Protein AF-A0A7X9G050-F1 (afdb_monomer)

Radius of gyration: 14.27 Å; Cα contacts (8 Å, |Δi|>4): 249; chains: 1; bounding box: 30×24×50 Å

Structure (mmCIF, N/CA/C/O backbone):
data_AF-A0A7X9G050-F1
#
_entry.id   AF-A0A7X9G050-F1
#
loop_
_atom_site.group_PDB
_atom_site.id
_atom_site.type_symbol
_atom_site.label_atom_id
_atom_site.label_alt_id
_atom_site.label_comp_id
_atom_site.label_asym_id
_atom_site.label_entity_id
_atom_site.label_seq_id
_atom_site.pdbx_PDB_ins_code
_atom_site.Cartn_x
_atom_site.Cartn_y
_atom_site.Cartn_z
_atom_site.occupancy
_atom_site.B_iso_or_equiv
_atom_site.auth_seq_id
_atom_site.auth_comp_id
_atom_site.auth_asym_id
_atom_site.auth_atom_id
_atom_site.pdbx_PDB_model_num
ATOM 1 N N . PRO A 1 1 ? -2.219 14.035 -34.082 1.00 45.50 1 PRO A N 1
ATOM 2 C CA . PRO A 1 1 ? -1.328 13.395 -33.084 1.00 45.50 1 PRO A CA 1
ATOM 3 C C . PRO A 1 1 ? -2.139 13.007 -31.846 1.00 45.50 1 PRO A C 1
ATOM 5 O O . PRO A 1 1 ? -2.663 13.886 -31.169 1.00 45.50 1 PRO A O 1
ATOM 8 N N . LYS A 1 2 ? -2.332 11.704 -31.609 1.00 46.47 2 LYS A N 1
ATOM 9 C CA . LYS A 1 2 ? -2.862 11.245 -30.320 1.00 46.47 2 LYS A CA 1
ATOM 10 C C . LYS A 1 2 ? -1.832 11.638 -29.260 1.00 46.47 2 LYS A C 1
ATOM 12 O O . LYS A 1 2 ? -0.640 11.467 -29.508 1.00 46.47 2 LYS A O 1
ATOM 17 N N . SER A 1 3 ? -2.280 12.239 -28.163 1.00 51.06 3 SER A N 1
ATOM 18 C CA . SER A 1 3 ? -1.432 12.459 -26.993 1.00 51.06 3 SER A CA 1
ATOM 19 C C . SER A 1 3 ? -0.763 11.127 -26.647 1.00 51.06 3 SER A C 1
ATOM 21 O O . SER A 1 3 ? -1.454 10.111 -26.557 1.00 51.06 3 SER A O 1
ATOM 23 N N . ASN A 1 4 ? 0.567 11.097 -26.546 1.00 57.53 4 ASN A N 1
ATOM 24 C CA . ASN A 1 4 ? 1.259 9.964 -25.940 1.00 57.53 4 ASN A CA 1
ATOM 25 C C . ASN A 1 4 ? 1.021 10.088 -24.437 1.00 57.53 4 ASN A C 1
ATOM 27 O O . ASN A 1 4 ? 1.863 10.624 -23.718 1.00 57.53 4 ASN A O 1
ATOM 31 N N . ASP A 1 5 ? -0.165 9.686 -23.987 1.00 72.62 5 ASP A N 1
ATOM 32 C CA . ASP A 1 5 ? -0.478 9.664 -22.569 1.00 72.62 5 ASP A CA 1
ATOM 33 C C . ASP A 1 5 ? 0.423 8.610 -21.931 1.00 72.62 5 ASP A C 1
ATOM 35 O O . ASP A 1 5 ? 0.263 7.406 -22.136 1.00 72.62 5 ASP A O 1
ATOM 39 N N . ILE A 1 6 ? 1.443 9.090 -21.224 1.00 79.94 6 ILE A N 1
ATOM 40 C CA . ILE A 1 6 ? 2.340 8.257 -20.436 1.00 79.94 6 ILE A CA 1
ATOM 41 C C . ILE A 1 6 ? 1.483 7.592 -19.359 1.00 79.94 6 ILE A C 1
ATOM 43 O O . ILE A 1 6 ? 0.986 8.269 -18.456 1.00 79.94 6 ILE A O 1
ATOM 47 N N . ILE A 1 7 ? 1.299 6.277 -19.474 1.00 85.44 7 ILE A N 1
ATOM 48 C CA . ILE A 1 7 ? 0.621 5.469 -18.461 1.00 85.44 7 ILE A CA 1
ATOM 49 C C . ILE A 1 7 ? 1.556 5.373 -17.257 1.00 85.44 7 ILE A C 1
ATOM 51 O O . ILE A 1 7 ? 2.731 5.042 -17.401 1.00 85.44 7 ILE A O 1
ATOM 55 N N . LYS A 1 8 ? 1.033 5.699 -16.077 1.00 92.44 8 LYS A N 1
ATOM 56 C CA . LYS A 1 8 ? 1.772 5.678 -14.815 1.00 92.44 8 LYS A CA 1
ATOM 57 C C . LYS A 1 8 ? 1.213 4.592 -13.894 1.00 92.44 8 LYS A C 1
ATOM 59 O O . LYS A 1 8 ? 0.040 4.235 -14.040 1.00 92.44 8 LYS A O 1
ATOM 64 N N . PRO A 1 9 ? 2.013 4.086 -12.941 1.00 95.06 9 PRO A N 1
ATOM 65 C CA . PRO A 1 9 ? 1.562 3.048 -12.025 1.00 95.06 9 PRO A CA 1
ATOM 66 C C . PRO A 1 9 ? 0.509 3.587 -11.056 1.00 95.06 9 PRO A C 1
ATOM 68 O O . PRO A 1 9 ? 0.727 4.563 -10.345 1.00 95.06 9 PRO A O 1
ATOM 71 N N . GLU A 1 10 ? -0.641 2.941 -10.994 1.00 95.06 10 GLU A N 1
ATOM 72 C CA . GLU A 1 10 ? -1.779 3.336 -10.169 1.00 95.06 10 GLU A CA 1
ATOM 73 C C . GLU A 1 10 ? -2.314 2.123 -9.420 1.00 95.06 10 GLU A C 1
ATOM 75 O O . GLU A 1 10 ? -2.370 1.025 -9.974 1.00 95.06 10 GLU A O 1
ATOM 80 N N . ILE A 1 11 ? -2.736 2.323 -8.169 1.00 97.19 11 ILE A N 1
ATOM 81 C CA . ILE A 1 11 ? -3.471 1.298 -7.426 1.00 97.19 11 ILE A CA 1
ATOM 82 C C . ILE A 1 11 ? -4.896 1.270 -7.976 1.00 97.19 11 ILE A C 1
ATOM 84 O O . ILE A 1 11 ? -5.643 2.232 -7.807 1.00 97.19 11 ILE A O 1
ATOM 88 N N . ILE A 1 12 ? -5.273 0.163 -8.609 1.00 97.00 12 ILE A N 1
ATOM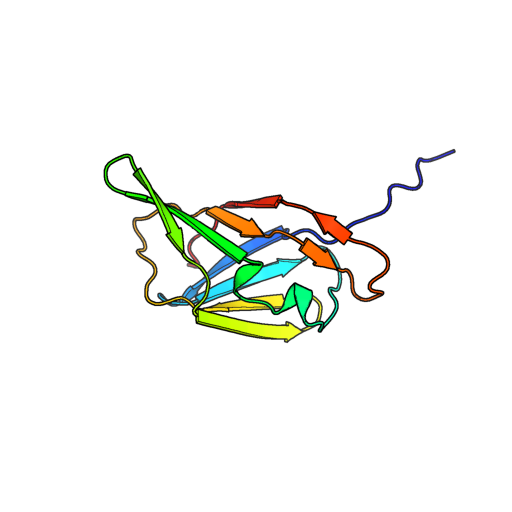 89 C CA . ILE A 1 12 ? -6.623 -0.046 -9.150 1.00 97.00 12 ILE A CA 1
ATOM 90 C C . ILE A 1 12 ? -7.534 -0.799 -8.185 1.00 97.00 12 ILE A C 1
ATOM 92 O O . ILE A 1 12 ? -8.753 -0.749 -8.328 1.00 97.00 12 ILE A O 1
ATOM 96 N N . ASP A 1 13 ? -6.958 -1.489 -7.200 1.00 97.94 13 ASP A N 1
ATOM 97 C CA . ASP A 1 13 ? -7.712 -2.134 -6.132 1.00 97.94 13 ASP A CA 1
ATOM 98 C C . ASP A 1 13 ? -6.894 -2.175 -4.839 1.00 97.94 13 ASP A C 1
ATOM 100 O O . ASP A 1 13 ? -5.700 -2.480 -4.849 1.00 97.94 13 ASP A O 1
ATOM 104 N N . ALA A 1 14 ? -7.555 -1.890 -3.722 1.00 98.44 14 ALA A N 1
ATOM 105 C CA . ALA A 1 14 ? -7.011 -2.035 -2.380 1.00 98.44 14 ALA A CA 1
ATOM 106 C C . ALA A 1 14 ? -8.051 -2.761 -1.527 1.00 98.44 14 ALA A C 1
ATOM 108 O O . ALA A 1 14 ? -9.122 -2.223 -1.240 1.00 98.44 14 ALA A O 1
ATOM 109 N N . VAL A 1 15 ? -7.751 -4.000 -1.144 1.00 98.44 15 VAL A N 1
ATOM 110 C CA . VAL A 1 15 ? -8.717 -4.898 -0.504 1.00 98.44 15 VAL A CA 1
ATOM 111 C C . VAL A 1 15 ? -8.123 -5.582 0.716 1.00 98.44 15 VAL A C 1
ATOM 113 O O . VAL A 1 15 ? -7.010 -6.103 0.656 1.00 98.44 15 VAL A O 1
ATOM 116 N N . THR A 1 16 ? -8.865 -5.626 1.821 1.00 98.31 16 THR A N 1
ATOM 117 C CA . THR A 1 16 ? -8.458 -6.431 2.979 1.00 98.31 16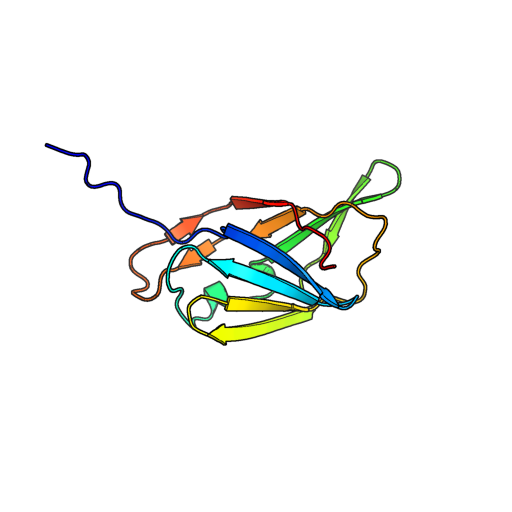 THR A CA 1
ATOM 118 C C . THR A 1 16 ? -8.510 -7.923 2.634 1.00 98.31 16 THR A C 1
ATOM 120 O O . THR A 1 16 ? -9.464 -8.405 2.026 1.00 98.31 16 THR A O 1
ATOM 123 N N . ILE A 1 17 ? -7.467 -8.668 2.997 1.00 97.25 17 ILE A N 1
ATOM 124 C CA . ILE A 1 17 ? -7.398 -10.133 2.807 1.00 97.25 17 ILE A CA 1
ATOM 125 C C . ILE A 1 17 ? -7.397 -10.893 4.140 1.00 97.25 17 ILE A C 1
ATOM 127 O O . ILE A 1 17 ? -7.562 -12.109 4.171 1.00 97.25 17 ILE A O 1
ATOM 131 N N . SER A 1 18 ? -7.226 -10.163 5.238 1.00 96.12 18 SER A N 1
ATOM 132 C CA . SER A 1 18 ? -7.302 -10.608 6.629 1.00 96.12 18 SER A CA 1
ATOM 133 C C . SER A 1 18 ? -7.537 -9.377 7.516 1.00 96.12 18 SER A C 1
ATOM 135 O O . SER A 1 18 ? -7.616 -8.250 7.023 1.00 96.12 18 SER A O 1
ATOM 137 N N . ARG A 1 19 ? -7.623 -9.569 8.838 1.00 96.31 19 ARG A N 1
ATOM 138 C CA . ARG A 1 19 ? -7.764 -8.471 9.815 1.00 96.31 19 ARG A CA 1
ATOM 139 C C . ARG A 1 19 ? -6.494 -7.647 10.032 1.00 96.31 19 ARG A C 1
ATOM 141 O O . ARG A 1 19 ? -6.500 -6.738 10.843 1.00 96.31 19 ARG A O 1
ATOM 148 N N . ASP A 1 20 ? -5.415 -7.962 9.336 1.00 97.69 20 ASP A N 1
ATOM 149 C CA . ASP A 1 20 ? -4.122 -7.300 9.493 1.00 97.69 20 ASP A CA 1
ATOM 150 C C . ASP A 1 20 ? -3.456 -6.998 8.146 1.00 97.69 20 ASP A C 1
ATOM 152 O O . ASP A 1 20 ? -2.341 -6.487 8.122 1.00 97.69 20 ASP A O 1
ATOM 156 N N . SER A 1 21 ? -4.092 -7.322 7.015 1.00 98.31 21 SER A N 1
ATOM 157 C CA . SER A 1 21 ? -3.434 -7.248 5.711 1.00 98.31 21 SER A CA 1
ATOM 158 C C . SER A 1 21 ? -4.337 -6.681 4.623 1.00 98.31 21 SER A C 1
ATOM 160 O O . SER A 1 21 ? -5.497 -7.073 4.473 1.00 98.31 21 SER A O 1
ATOM 162 N N . ILE A 1 22 ? -3.757 -5.799 3.810 1.00 98.75 22 ILE A N 1
ATOM 163 C CA . ILE A 1 22 ? -4.376 -5.195 2.630 1.00 98.75 22 ILE A CA 1
ATOM 164 C C . ILE A 1 22 ? -3.569 -5.612 1.405 1.00 98.75 22 ILE A C 1
ATOM 166 O O . ILE A 1 22 ? -2.362 -5.382 1.342 1.00 98.75 22 ILE A O 1
ATOM 170 N N . LYS A 1 23 ? -4.238 -6.203 0.419 1.00 98.75 23 LYS A N 1
ATOM 171 C CA . LYS A 1 23 ? -3.676 -6.479 -0.901 1.00 98.75 23 LYS A CA 1
ATOM 172 C C . LYS A 1 23 ? -3.912 -5.287 -1.819 1.00 98.75 23 LYS A C 1
ATOM 174 O O . LYS A 1 23 ? -5.043 -4.815 -1.933 1.00 98.75 23 LYS A O 1
ATOM 179 N N . LEU A 1 24 ? -2.856 -4.855 -2.494 1.00 98.69 24 LEU A N 1
ATOM 180 C CA . LEU A 1 24 ? -2.887 -3.838 -3.538 1.00 98.69 24 LEU A CA 1
ATO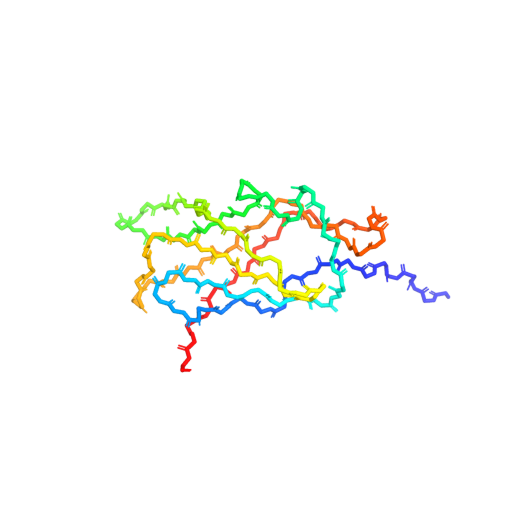M 181 C C . LEU A 1 24 ? -2.720 -4.502 -4.896 1.00 98.69 24 LEU A C 1
ATOM 183 O O . LEU A 1 24 ? -1.863 -5.372 -5.042 1.00 98.69 24 LEU A O 1
ATOM 187 N N . LEU A 1 25 ? -3.509 -4.057 -5.868 1.00 98.50 25 LEU A N 1
ATOM 188 C CA . LEU A 1 25 ? -3.357 -4.400 -7.276 1.00 98.50 25 LEU A CA 1
ATOM 189 C C . LEU A 1 25 ? -3.046 -3.132 -8.068 1.00 98.50 25 LEU A C 1
ATOM 191 O O . LEU A 1 25 ? -3.746 -2.127 -7.916 1.00 98.50 25 LEU A O 1
ATOM 195 N N . PHE A 1 26 ? -2.033 -3.196 -8.926 1.00 97.94 26 PHE A N 1
ATOM 196 C CA . PHE A 1 26 ? -1.627 -2.087 -9.786 1.00 97.94 26 PHE A CA 1
ATOM 197 C C . PHE A 1 26 ? -2.126 -2.263 -11.230 1.00 97.94 26 PHE A C 1
ATOM 199 O O . PHE A 1 26 ? -2.329 -3.383 -11.697 1.00 97.94 26 PHE A O 1
ATOM 206 N N . ASN A 1 27 ? -2.338 -1.155 -11.947 1.00 96.94 27 ASN A N 1
ATOM 207 C CA . ASN A 1 27 ? -2.703 -1.157 -13.377 1.00 96.94 27 ASN A CA 1
ATOM 208 C C . ASN A 1 27 ? -1.571 -1.638 -14.302 1.00 96.94 27 ASN A C 1
ATOM 210 O O . ASN A 1 27 ? -1.827 -1.975 -15.458 1.00 96.94 27 ASN A O 1
ATOM 214 N N . MET A 1 28 ? -0.333 -1.619 -13.817 1.00 96.88 28 MET A N 1
ATOM 215 C CA . MET A 1 28 ? 0.865 -2.010 -14.543 1.00 96.88 28 MET A CA 1
ATOM 216 C C . MET A 1 28 ? 1.925 -2.522 -13.575 1.00 96.88 28 MET A C 1
ATOM 218 O O . MET A 1 28 ? 1.815 -2.341 -12.361 1.00 96.88 28 MET A O 1
ATOM 222 N N . GLU A 1 29 ? 2.951 -3.155 -14.131 1.00 97.94 29 GLU A N 1
ATOM 223 C CA . GLU A 1 29 ? 4.044 -3.720 -13.352 1.00 97.94 29 GLU A CA 1
ATOM 224 C C . GLU A 1 29 ? 4.836 -2.623 -12.627 1.00 97.94 29 GLU A C 1
ATOM 226 O O . GLU A 1 29 ? 5.182 -1.596 -13.216 1.00 97.94 29 GLU A O 1
ATOM 231 N N . ILE A 1 30 ? 5.136 -2.854 -11.352 1.00 98.06 30 ILE A N 1
ATOM 232 C CA . ILE A 1 30 ? 5.938 -1.982 -10.493 1.00 98.06 30 ILE A CA 1
ATOM 233 C C . ILE A 1 30 ? 7.295 -2.623 -10.200 1.00 98.06 30 ILE A C 1
ATOM 235 O O . ILE A 1 30 ? 7.420 -3.844 -10.142 1.00 98.06 30 ILE A O 1
ATOM 239 N N . ALA A 1 31 ? 8.329 -1.812 -9.988 1.00 97.81 31 ALA A N 1
ATOM 240 C CA . ALA A 1 31 ? 9.657 -2.328 -9.663 1.00 97.81 31 ALA A CA 1
ATOM 241 C C . ALA A 1 31 ? 9.737 -2.893 -8.233 1.00 97.81 31 ALA A C 1
ATOM 243 O O . ALA A 1 31 ? 9.169 -2.331 -7.288 1.00 97.81 31 ALA A O 1
ATOM 244 N N . PHE A 1 32 ? 10.537 -3.948 -8.047 1.00 97.75 32 PHE A N 1
ATOM 245 C CA . PHE A 1 32 ? 11.004 -4.380 -6.727 1.00 97.75 32 PHE A CA 1
ATOM 246 C C . PHE A 1 32 ? 12.192 -3.512 -6.289 1.00 97.75 32 PHE A C 1
ATOM 248 O O . PHE A 1 32 ? 13.350 -3.922 -6.362 1.00 97.75 32 PHE A O 1
ATOM 255 N N . ASN A 1 33 ? 11.905 -2.285 -5.855 1.00 97.62 33 ASN A N 1
ATOM 256 C CA . ASN A 1 33 ? 12.921 -1.343 -5.395 1.00 97.62 33 ASN A CA 1
ATOM 257 C C . ASN A 1 33 ? 12.610 -0.795 -3.999 1.00 97.62 33 ASN A C 1
ATOM 259 O O . ASN A 1 33 ? 11.493 -0.905 -3.488 1.00 97.62 33 ASN A O 1
ATOM 263 N N . GLN A 1 34 ? 13.614 -0.158 -3.390 1.00 96.88 34 GLN A N 1
ATOM 264 C CA . GLN A 1 34 ? 13.521 0.365 -2.028 1.00 96.88 34 GLN A CA 1
ATOM 265 C C . GLN A 1 34 ? 12.377 1.368 -1.845 1.00 96.88 34 GLN A C 1
ATOM 267 O O . GLN A 1 34 ? 11.846 1.451 -0.744 1.00 96.88 34 GLN A O 1
ATOM 272 N N . THR A 1 35 ? 11.990 2.122 -2.877 1.00 97.12 35 THR A N 1
ATOM 273 C CA . THR A 1 35 ? 10.887 3.088 -2.769 1.00 97.12 35 THR A CA 1
ATOM 274 C C . THR A 1 35 ? 9.544 2.369 -2.688 1.00 97.12 35 THR A C 1
ATOM 276 O O . THR A 1 35 ? 8.778 2.606 -1.754 1.00 97.12 35 THR A O 1
ATOM 279 N N . ASN A 1 36 ? 9.288 1.452 -3.622 1.00 97.88 36 ASN A N 1
ATOM 280 C CA . ASN A 1 36 ? 8.015 0.748 -3.748 1.00 97.88 36 ASN A CA 1
ATOM 281 C C . ASN A 1 36 ? 7.731 -0.186 -2.564 1.00 97.88 36 ASN A C 1
ATOM 283 O O . ASN A 1 36 ? 6.564 -0.403 -2.245 1.00 97.88 36 ASN A O 1
ATOM 287 N N . ILE A 1 37 ? 8.767 -0.702 -1.890 1.00 98.06 37 ILE A N 1
ATOM 288 C CA . ILE A 1 37 ? 8.628 -1.588 -0.717 1.00 98.06 37 ILE A CA 1
ATOM 289 C C . ILE A 1 37 ? 8.884 -0.890 0.629 1.00 98.06 37 ILE A C 1
ATOM 291 O O . ILE A 1 37 ? 8.929 -1.550 1.667 1.00 98.06 37 ILE A O 1
ATOM 295 N N . ASN A 1 38 ? 9.060 0.436 0.654 1.00 98.31 38 ASN A N 1
ATOM 296 C CA . ASN A 1 38 ? 9.238 1.169 1.907 1.00 98.31 38 ASN A CA 1
ATOM 297 C C . ASN A 1 38 ? 7.900 1.330 2.638 1.00 98.31 38 ASN A C 1
ATOM 299 O O . ASN A 1 38 ? 6.979 1.948 2.115 1.00 98.31 38 ASN A O 1
ATOM 303 N N . VAL A 1 39 ? 7.810 0.865 3.883 1.00 98.00 39 VAL A N 1
ATOM 304 C CA . VAL A 1 39 ? 6.623 1.052 4.734 1.00 98.00 39 VAL A CA 1
ATOM 305 C C . VAL A 1 39 ? 6.225 2.522 4.890 1.00 98.00 39 VAL A C 1
ATOM 307 O O . VAL A 1 39 ? 5.049 2.847 4.800 1.00 98.00 39 VAL A O 1
ATOM 310 N N . ALA A 1 40 ? 7.187 3.439 5.015 1.00 97.62 40 ALA A N 1
ATOM 311 C CA . ALA A 1 40 ? 6.917 4.871 5.156 1.00 97.62 40 ALA A CA 1
ATOM 312 C C . ALA A 1 40 ? 6.394 5.524 3.862 1.0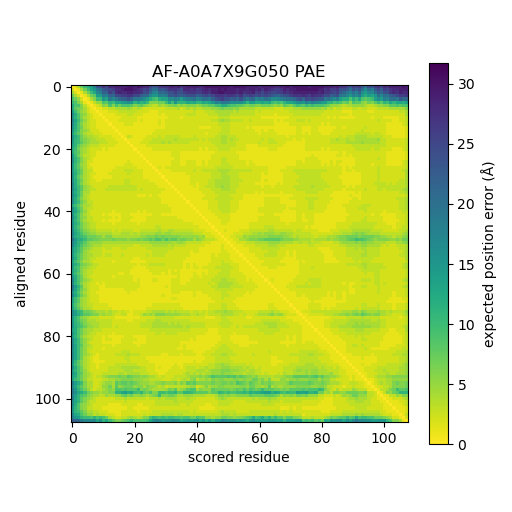0 97.62 40 ALA A C 1
ATOM 314 O O . ALA A 1 40 ? 6.000 6.690 3.866 1.00 97.62 40 ALA A O 1
ATOM 315 N N . ASN A 1 41 ? 6.407 4.793 2.743 1.00 98.00 41 ASN A N 1
ATOM 316 C CA . ASN A 1 41 ? 5.816 5.242 1.491 1.00 98.00 41 ASN A CA 1
ATOM 317 C C . ASN A 1 41 ? 4.290 5.109 1.484 1.00 98.00 41 ASN A C 1
ATOM 319 O O . ASN A 1 41 ? 3.665 5.754 0.651 1.00 98.00 41 ASN A O 1
ATOM 323 N N . TYR A 1 42 ? 3.706 4.315 2.389 1.00 98.44 42 TYR A N 1
ATOM 324 C CA . TYR A 1 42 ? 2.273 4.033 2.437 1.00 98.44 42 TYR A CA 1
ATOM 325 C C . TYR A 1 42 ? 1.676 4.459 3.774 1.00 98.44 42 TYR A C 1
ATOM 327 O O . TYR A 1 42 ? 2.267 4.244 4.832 1.00 98.44 42 TYR A O 1
ATOM 335 N N . ILE A 1 43 ? 0.489 5.057 3.728 1.00 98.38 43 ILE A N 1
ATOM 336 C CA . ILE A 1 43 ? -0.215 5.555 4.909 1.00 98.38 43 ILE A CA 1
ATOM 337 C C . ILE A 1 43 ? -1.670 5.117 4.824 1.00 98.38 43 ILE A C 1
ATOM 339 O O . ILE A 1 43 ? -2.356 5.411 3.850 1.00 98.38 43 ILE A O 1
ATOM 343 N N . LEU A 1 44 ? -2.138 4.430 5.857 1.00 98.38 44 LEU A N 1
ATOM 344 C CA . LEU A 1 44 ? -3.543 4.137 6.072 1.00 98.38 44 LEU A CA 1
ATOM 345 C C . LEU A 1 44 ? -4.155 5.255 6.919 1.00 98.38 44 LEU A C 1
ATOM 347 O O . LEU A 1 44 ? -3.676 5.544 8.016 1.00 98.38 44 LEU A O 1
ATOM 351 N N . GLU A 1 45 ? -5.200 5.885 6.404 1.00 98.12 45 GLU A N 1
ATOM 352 C CA . GLU A 1 45 ? -5.962 6.944 7.054 1.00 98.12 45 GLU A CA 1
ATOM 353 C C . GLU A 1 45 ? -7.371 6.471 7.385 1.00 98.12 45 GLU A C 1
ATOM 355 O O . GLU A 1 45 ? -8.016 5.802 6.577 1.00 98.12 45 GLU A O 1
ATOM 360 N N . TYR A 1 46 ? -7.864 6.860 8.555 1.00 97.44 46 TYR A N 1
ATOM 361 C CA . TYR A 1 46 ? -9.258 6.685 8.951 1.00 97.44 46 TYR A CA 1
ATOM 362 C C . TYR A 1 46 ? -9.672 7.769 9.944 1.00 97.44 46 TYR A C 1
ATOM 364 O O . TYR A 1 46 ? -8.828 8.460 10.518 1.00 97.44 46 TYR A O 1
ATOM 372 N N . ALA A 1 47 ? -10.980 7.942 10.117 1.00 96.81 47 ALA A N 1
ATOM 373 C CA . ALA A 1 47 ? -11.529 8.859 11.103 1.00 96.81 47 ALA A CA 1
ATOM 374 C C . ALA A 1 47 ? -11.879 8.105 12.388 1.00 96.81 47 ALA A C 1
ATOM 376 O O . ALA A 1 47 ? -12.579 7.097 12.343 1.00 96.81 47 ALA A O 1
ATOM 377 N N . GLU A 1 48 ? -11.446 8.627 13.528 1.00 94.88 48 GLU A N 1
ATOM 378 C CA . GLU A 1 48 ? -11.790 8.106 14.848 1.00 94.88 48 GLU A CA 1
ATOM 379 C C . GLU A 1 48 ? -12.131 9.285 15.759 1.00 94.88 48 GLU A C 1
ATOM 381 O O . GLU A 1 48 ? -11.351 10.222 15.894 1.00 94.88 48 GLU A O 1
ATOM 386 N N . ASN A 1 49 ? -13.336 9.285 16.337 1.00 93.94 49 ASN A N 1
ATOM 387 C CA . ASN A 1 49 ? -13.822 10.361 17.216 1.00 93.94 49 ASN A CA 1
ATOM 388 C C . ASN A 1 49 ? -13.713 11.784 16.621 1.00 93.94 49 ASN A C 1
ATOM 390 O O . ASN A 1 49 ? -13.552 12.761 17.347 1.00 93.94 49 ASN A O 1
ATOM 394 N N . GLY A 1 50 ? -13.828 11.909 15.293 1.00 92.25 50 GLY A N 1
ATOM 395 C CA . GLY A 1 50 ? -13.720 13.187 14.579 1.00 92.25 50 GLY A CA 1
ATOM 396 C C . GLY A 1 50 ? -12.287 13.622 14.251 1.00 92.25 50 GLY A C 1
ATOM 397 O O . GLY A 1 50 ? -12.110 14.645 13.593 1.00 92.25 50 GLY A O 1
ATOM 398 N N . GLU A 1 51 ? -11.277 12.845 14.640 1.00 96.31 51 GLU A N 1
ATOM 399 C CA . GLU A 1 51 ? -9.873 13.077 14.302 1.00 96.31 51 GLU A CA 1
ATOM 400 C C . GLU A 1 51 ? -9.416 12.147 13.172 1.00 96.31 51 GLU A C 1
ATOM 402 O O . GLU A 1 51 ? -9.915 11.034 13.016 1.00 96.31 51 GLU A O 1
ATOM 407 N N . THR A 1 52 ? -8.465 12.607 12.353 1.00 97.00 52 THR A N 1
ATOM 408 C CA . THR A 1 52 ? -7.832 11.758 11.333 1.00 97.00 52 THR A CA 1
ATOM 409 C C . THR A 1 52 ? -6.654 11.020 11.949 1.00 97.00 52 THR A C 1
ATOM 411 O O . THR A 1 52 ? -5.657 11.639 12.324 1.00 97.00 52 THR A O 1
ATOM 414 N N . VAL A 1 53 ? -6.748 9.697 11.993 1.00 97.62 53 VAL A N 1
ATOM 415 C CA . VAL A 1 53 ? -5.673 8.815 12.440 1.00 97.62 53 VAL A CA 1
ATOM 416 C C . VAL A 1 53 ? -4.885 8.323 11.232 1.00 97.62 53 VAL A C 1
ATOM 418 O O . VAL A 1 53 ? -5.453 8.007 10.186 1.00 97.62 53 VAL A O 1
ATOM 421 N N . ARG A 1 54 ? -3.555 8.268 11.375 1.00 97.50 54 ARG A N 1
ATOM 422 C CA . ARG A 1 54 ? -2.612 7.819 10.342 1.00 97.50 54 ARG A CA 1
ATOM 423 C C . ARG A 1 54 ? -1.793 6.643 10.852 1.00 97.50 54 ARG A C 1
ATOM 425 O O . ARG A 1 54 ? -1.157 6.755 11.898 1.00 97.50 54 ARG A O 1
ATOM 432 N N . LYS A 1 55 ? -1.745 5.553 10.088 1.00 97.31 55 LYS A N 1
ATOM 433 C CA . LYS A 1 55 ? -0.913 4.375 10.367 1.00 97.31 55 LYS A CA 1
ATOM 434 C C . LYS A 1 55 ? 0.004 4.067 9.188 1.00 97.31 55 LYS A C 1
ATOM 436 O O . LYS A 1 55 ? -0.431 4.084 8.041 1.00 97.31 55 LYS A O 1
ATOM 441 N N . VAL A 1 56 ? 1.260 3.736 9.471 1.00 98.12 56 VAL A N 1
ATOM 442 C CA . VAL A 1 56 ? 2.157 3.116 8.483 1.00 98.12 56 VAL A CA 1
ATOM 443 C C . VAL A 1 56 ? 2.065 1.591 8.600 1.00 98.12 56 VAL A C 1
ATOM 445 O O . VAL A 1 56 ? 1.838 1.092 9.706 1.00 98.12 56 VAL A O 1
ATOM 448 N N . PRO A 1 57 ? 2.238 0.831 7.506 1.00 98.44 57 PRO A N 1
ATOM 449 C CA . PRO A 1 57 ? 2.354 -0.619 7.584 1.00 98.44 57 PRO A CA 1
ATOM 450 C C . PRO A 1 57 ? 3.527 -1.040 8.477 1.00 98.44 57 PRO A C 1
ATOM 452 O O . PRO A 1 57 ? 4.584 -0.410 8.477 1.00 98.44 57 PRO A O 1
ATOM 455 N N . ILE A 1 58 ? 3.382 -2.161 9.177 1.00 98.19 58 ILE A N 1
ATOM 456 C CA . ILE A 1 58 ? 4.492 -2.818 9.883 1.00 98.19 58 ILE A CA 1
ATOM 457 C C . ILE A 1 58 ? 5.388 -3.616 8.927 1.00 98.19 58 ILE A C 1
ATOM 459 O O . ILE A 1 58 ? 6.524 -3.939 9.261 1.00 98.19 58 ILE A O 1
ATOM 463 N N . GLY A 1 59 ? 4.892 -3.935 7.729 1.00 98.31 59 GLY A N 1
ATOM 464 C CA . GLY A 1 59 ? 5.658 -4.638 6.708 1.00 98.31 59 GLY A CA 1
ATOM 465 C C . GLY A 1 59 ? 4.984 -4.621 5.343 1.00 98.31 59 GLY A C 1
ATOM 466 O O . GLY A 1 59 ? 3.777 -4.403 5.231 1.00 98.31 59 GLY A O 1
ATOM 467 N N . ILE A 1 60 ? 5.785 -4.874 4.310 1.00 98.62 60 ILE A N 1
ATOM 468 C CA . ILE A 1 60 ? 5.335 -5.013 2.923 1.00 98.62 60 ILE A CA 1
ATOM 469 C C . ILE A 1 60 ? 5.872 -6.327 2.372 1.00 98.62 60 ILE A C 1
ATOM 471 O O . ILE A 1 60 ? 7.040 -6.659 2.558 1.00 98.62 60 ILE A O 1
ATOM 475 N N . SER A 1 61 ? 5.016 -7.082 1.692 1.00 98.50 61 SER A N 1
ATOM 476 C CA . SER A 1 61 ? 5.410 -8.233 0.882 1.00 98.50 61 SER A CA 1
ATOM 477 C C . SER A 1 61 ? 5.158 -7.915 -0.584 1.00 98.50 61 SER A C 1
ATOM 479 O O . SER A 1 61 ? 4.026 -7.635 -0.974 1.00 98.50 61 SER A O 1
ATOM 481 N N . TYR A 1 62 ? 6.216 -7.957 -1.386 1.00 98.25 62 TYR A N 1
ATOM 482 C CA . TYR A 1 62 ? 6.111 -7.924 -2.838 1.00 98.25 62 TYR A CA 1
ATOM 483 C C . TYR A 1 62 ? 5.824 -9.340 -3.325 1.00 98.25 62 TYR A C 1
ATOM 485 O O . TYR A 1 62 ? 6.662 -10.226 -3.156 1.00 98.25 62 TYR A O 1
ATOM 493 N N . ILE A 1 63 ? 4.622 -9.567 -3.849 1.00 98.44 63 ILE A N 1
ATOM 494 C CA . ILE A 1 63 ? 4.169 -10.907 -4.244 1.00 98.44 63 ILE A CA 1
ATOM 495 C C . ILE A 1 63 ? 4.555 -11.182 -5.693 1.00 98.44 63 ILE A C 1
ATOM 497 O O . ILE A 1 63 ? 5.137 -12.219 -6.000 1.00 98.44 63 ILE A O 1
ATOM 501 N N . ASP A 1 64 ? 4.266 -10.217 -6.557 1.00 98.44 64 ASP A N 1
ATOM 502 C CA . ASP A 1 64 ? 4.582 -10.207 -7.977 1.00 98.44 64 ASP A CA 1
ATOM 503 C C . ASP A 1 64 ? 4.584 -8.745 -8.473 1.00 98.44 64 ASP A C 1
ATOM 505 O O . ASP A 1 64 ? 4.222 -7.845 -7.707 1.00 98.44 64 ASP A O 1
ATOM 509 N N . PRO A 1 65 ? 4.984 -8.472 -9.728 1.00 98.19 65 PRO A N 1
ATOM 510 C CA . PRO A 1 65 ? 5.045 -7.107 -10.244 1.00 98.19 65 PRO A CA 1
ATOM 511 C C . PRO A 1 65 ? 3.729 -6.331 -10.262 1.00 98.19 65 PRO A C 1
ATOM 513 O O . PRO A 1 65 ? 3.771 -5.119 -10.416 1.00 98.19 65 PRO A O 1
ATOM 516 N N . LEU A 1 66 ? 2.572 -6.968 -10.083 1.00 98.44 66 LEU A N 1
ATOM 517 C CA . LEU A 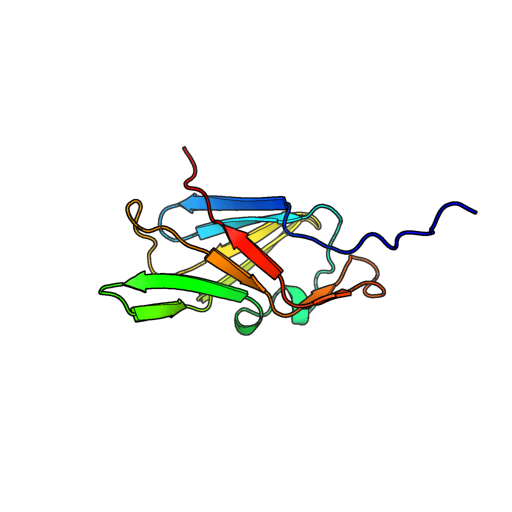1 66 ? 1.277 -6.287 -10.024 1.00 98.44 66 LEU A CA 1
ATOM 518 C C . LEU A 1 66 ? 0.716 -6.202 -8.602 1.00 98.44 66 LEU A C 1
ATOM 520 O O . LEU A 1 66 ? -0.304 -5.539 -8.400 1.00 98.44 66 LEU A O 1
ATOM 524 N N . THR A 1 67 ? 1.349 -6.858 -7.624 1.00 98.56 67 THR A N 1
ATOM 525 C CA . THR A 1 67 ? 0.725 -7.136 -6.330 1.00 98.56 67 THR A CA 1
ATOM 526 C C . THR A 1 67 ? 1.654 -6.873 -5.149 1.00 98.56 67 THR A C 1
ATOM 528 O O . THR A 1 67 ? 2.692 -7.519 -4.974 1.00 98.56 67 THR A O 1
ATOM 531 N N . LEU A 1 68 ? 1.197 -6.002 -4.244 1.00 98.62 68 LEU A N 1
ATOM 532 C CA . LEU A 1 68 ? 1.774 -5.836 -2.908 1.00 98.62 68 LEU A CA 1
ATOM 533 C C . LEU A 1 68 ? 0.791 -6.290 -1.833 1.00 98.62 68 LEU A C 1
ATOM 535 O O . LEU A 1 68 ? -0.422 -6.150 -1.978 1.00 98.62 68 LEU A O 1
ATOM 539 N N . ILE A 1 69 ? 1.322 -6.762 -0.710 1.00 98.75 69 ILE A N 1
ATOM 540 C CA . ILE A 1 69 ? 0.567 -6.925 0.532 1.00 98.75 69 ILE A CA 1
ATOM 541 C C . ILE A 1 69 ? 1.176 -6.005 1.582 1.00 98.75 69 ILE A C 1
ATOM 543 O O . ILE A 1 69 ? 2.355 -6.126 1.909 1.00 98.75 69 ILE A O 1
ATOM 547 N N . LEU A 1 70 ? 0.360 -5.105 2.122 1.00 98.81 70 LEU A N 1
ATOM 548 C CA . LEU A 1 70 ? 0.692 -4.277 3.275 1.00 98.81 70 LEU A CA 1
ATOM 549 C C . LEU A 1 70 ? 0.164 -4.955 4.537 1.00 98.81 70 LEU A C 1
ATOM 551 O O . LEU A 1 70 ? -1.007 -5.334 4.575 1.00 98.81 70 LEU A O 1
ATOM 555 N N . ARG A 1 71 ? 1.003 -5.079 5.567 1.00 98.62 71 ARG A N 1
ATOM 556 C CA . ARG A 1 71 ? 0.614 -5.613 6.878 1.00 98.62 71 ARG A CA 1
ATOM 557 C C . ARG A 1 71 ? 0.519 -4.494 7.910 1.00 98.62 71 ARG A C 1
ATOM 559 O O . ARG A 1 71 ? 1.390 -3.629 7.947 1.00 98.62 71 ARG A O 1
ATOM 566 N N . PHE A 1 72 ? -0.487 -4.557 8.770 1.00 98.25 72 PHE A N 1
ATOM 567 C CA . PHE A 1 72 ? -0.767 -3.652 9.883 1.00 98.25 72 PHE A CA 1
ATOM 568 C C . PHE A 1 72 ? -0.898 -4.446 11.194 1.00 98.25 72 PHE A C 1
ATOM 570 O O . PHE A 1 72 ? -0.725 -5.661 11.208 1.00 98.25 72 PHE A O 1
ATOM 577 N N . ASP A 1 73 ? -1.147 -3.749 12.297 1.00 95.38 73 ASP A N 1
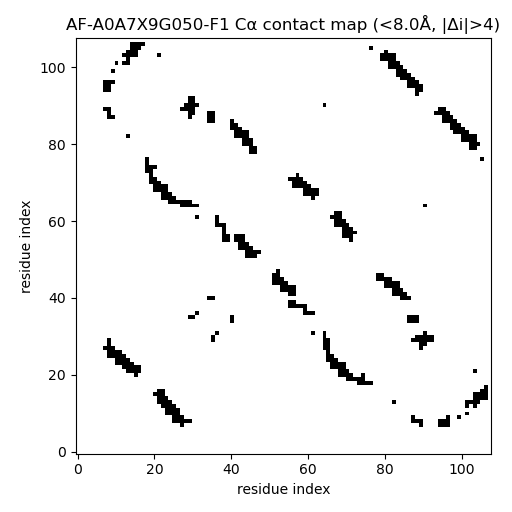ATOM 578 C CA . ASP A 1 73 ? -1.420 -4.327 13.615 1.00 95.38 73 ASP A CA 1
ATOM 579 C C . ASP A 1 73 ? -2.819 -4.959 13.684 1.00 95.38 73 ASP A C 1
ATOM 581 O O . ASP A 1 73 ? -2.953 -6.145 13.972 1.00 95.38 73 ASP A O 1
ATOM 585 N N . GLU A 1 74 ? -3.851 -4.170 13.388 1.00 95.06 74 GLU A N 1
ATOM 586 C CA . GLU A 1 74 ? -5.247 -4.596 13.342 1.00 95.06 74 GLU A CA 1
ATOM 587 C C . GLU A 1 74 ? -6.064 -3.631 12.470 1.00 95.06 74 GLU A C 1
ATOM 589 O O . GLU A 1 74 ? -5.837 -2.415 12.461 1.00 95.06 74 GLU A O 1
ATOM 594 N N . LEU A 1 75 ? -7.022 -4.195 11.739 1.00 97.19 75 LEU A N 1
ATOM 595 C CA . LEU A 1 75 ? -7.998 -3.510 10.904 1.00 97.19 75 LEU A CA 1
ATOM 596 C C . LEU A 1 75 ? -9.406 -3.843 11.411 1.00 97.19 75 LEU A C 1
ATOM 598 O O . LEU A 1 75 ? -9.767 -5.017 11.535 1.00 97.19 75 LEU A O 1
ATOM 602 N N . ASP A 1 76 ? -10.213 -2.813 11.648 1.00 95.38 76 ASP A N 1
ATOM 603 C CA . ASP A 1 76 ? -11.585 -2.943 12.137 1.00 95.38 76 ASP A CA 1
ATOM 604 C C . ASP A 1 76 ? -12.586 -2.989 10.964 1.00 95.38 76 ASP A C 1
ATOM 606 O O . ASP A 1 76 ? -12.693 -2.003 10.230 1.00 95.38 76 ASP A O 1
ATOM 610 N N . PRO A 1 77 ? -13.371 -4.077 10.800 1.00 94.25 77 PRO A N 1
ATOM 611 C CA . PRO A 1 77 ? -14.393 -4.216 9.755 1.00 94.25 77 PRO A CA 1
ATOM 612 C C . PRO A 1 77 ? -15.438 -3.098 9.678 1.00 94.25 77 PRO A C 1
ATOM 614 O O . PRO A 1 77 ? -16.094 -2.949 8.649 1.00 94.25 77 PRO A O 1
ATOM 617 N N . SER A 1 78 ? -15.634 -2.353 10.764 1.00 94.06 78 SER A N 1
ATOM 618 C CA . SER A 1 78 ? -16.573 -1.235 10.849 1.00 94.06 78 SER A CA 1
ATOM 619 C C . SER A 1 78 ? -15.961 0.117 10.470 1.00 94.06 78 SER A C 1
ATOM 621 O O . SER A 1 78 ? -16.685 1.109 10.392 1.00 94.06 78 SER A O 1
ATOM 623 N N . THR A 1 79 ? -14.650 0.164 10.215 1.00 95.75 79 THR A N 1
ATOM 624 C CA . THR A 1 79 ? -13.921 1.388 9.876 1.00 95.75 79 THR A CA 1
ATOM 625 C C . THR A 1 79 ? -13.720 1.523 8.367 1.00 95.75 79 THR A C 1
ATOM 627 O O . THR A 1 79 ? -13.274 0.593 7.684 1.00 95.75 79 THR A O 1
ATOM 630 N N . ASP A 1 80 ? -14.006 2.721 7.855 1.00 96.75 80 ASP A N 1
ATOM 631 C CA . ASP A 1 80 ? -13.697 3.121 6.485 1.00 96.75 80 ASP A CA 1
ATOM 632 C C . ASP A 1 80 ? -12.255 3.630 6.399 1.00 96.75 80 ASP A C 1
ATOM 634 O O . ASP A 1 80 ? -11.904 4.671 6.964 1.00 96.75 80 ASP A O 1
ATOM 638 N N . TYR A 1 81 ? -11.422 2.907 5.654 1.00 98.12 81 TYR A N 1
ATOM 639 C CA . TYR A 1 81 ? -10.016 3.244 5.477 1.00 98.12 81 TYR A CA 1
ATOM 640 C C . TYR A 1 81 ? -9.730 3.829 4.093 1.00 98.12 81 TYR A C 1
ATOM 642 O O . TYR A 1 81 ? -10.268 3.395 3.070 1.00 98.12 81 TYR A O 1
ATOM 650 N N . LYS A 1 82 ? -8.789 4.770 4.052 1.00 98.25 82 LYS A N 1
ATOM 651 C CA . LYS A 1 82 ? -8.154 5.268 2.832 1.00 98.25 82 LYS A CA 1
ATOM 652 C C . LYS A 1 82 ? -6.681 4.923 2.863 1.00 98.25 82 LYS A C 1
ATOM 654 O O . LYS A 1 82 ? -6.027 5.096 3.883 1.00 98.25 82 LYS A O 1
ATOM 659 N N . LEU A 1 83 ? -6.150 4.460 1.745 1.00 98.38 83 LEU A N 1
ATOM 660 C CA . LEU A 1 83 ? -4.729 4.214 1.590 1.00 98.38 83 LEU A CA 1
ATOM 661 C C . LEU A 1 83 ? -4.123 5.286 0.698 1.00 98.38 83 LEU A C 1
ATOM 663 O O . LEU A 1 83 ? -4.617 5.549 -0.398 1.00 98.38 83 LEU A O 1
ATOM 667 N N . LEU A 1 84 ? -3.028 5.864 1.168 1.00 97.69 84 LEU A N 1
ATOM 668 C CA . LEU A 1 84 ? -2.215 6.818 0.444 1.00 97.69 84 LEU A CA 1
ATOM 669 C C . LEU A 1 84 ? -0.851 6.204 0.163 1.00 97.69 84 LEU A C 1
ATOM 671 O O . LEU A 1 84 ? -0.335 5.429 0.972 1.00 97.69 84 LEU A O 1
ATOM 675 N N . PHE A 1 85 ? -0.243 6.603 -0.950 1.00 97.12 85 PHE A N 1
ATOM 676 C CA . PHE A 1 85 ? 1.179 6.378 -1.192 1.00 97.12 85 PHE A CA 1
ATOM 677 C C . PHE A 1 85 ? 1.874 7.664 -1.628 1.00 97.12 85 PHE A C 1
ATOM 679 O O . PHE A 1 85 ? 1.250 8.500 -2.276 1.00 97.12 85 PHE A O 1
ATOM 686 N N . ASN A 1 86 ? 3.168 7.814 -1.334 1.00 96.19 86 ASN A N 1
ATOM 687 C CA . ASN A 1 86 ? 3.936 8.990 -1.759 1.00 96.19 86 ASN A CA 1
ATOM 688 C C . ASN A 1 86 ? 4.487 8.837 -3.180 1.00 96.19 86 ASN A C 1
ATOM 690 O O . ASN A 1 86 ? 4.362 9.754 -3.990 1.00 96.19 86 ASN A O 1
ATOM 694 N N . LYS A 1 87 ? 5.129 7.703 -3.486 1.00 96.62 87 LYS A N 1
ATOM 695 C CA . LYS A 1 87 ? 5.786 7.440 -4.774 1.00 96.62 87 LYS A CA 1
ATOM 696 C C . LYS A 1 87 ? 5.683 5.971 -5.167 1.00 96.62 87 LYS A C 1
ATOM 698 O O . LYS A 1 87 ? 6.003 5.114 -4.355 1.00 96.62 87 LYS A O 1
ATOM 703 N N . VAL A 1 88 ? 5.306 5.678 -6.408 1.00 97.38 88 VAL A N 1
ATOM 704 C CA . VAL A 1 88 ? 5.387 4.321 -6.971 1.00 97.38 88 VAL A CA 1
ATOM 705 C C . VAL A 1 88 ? 6.041 4.392 -8.342 1.00 97.38 88 VAL A C 1
ATOM 707 O O . VAL A 1 88 ? 5.570 5.131 -9.206 1.00 97.38 88 VAL A O 1
ATOM 710 N N . TYR A 1 89 ? 7.129 3.647 -8.511 1.00 97.25 89 TYR A N 1
ATOM 711 C CA . TYR A 1 89 ? 7.822 3.459 -9.782 1.00 97.25 89 TYR A CA 1
ATOM 712 C C . TYR A 1 89 ? 7.245 2.271 -10.542 1.00 97.25 89 TYR A C 1
ATOM 714 O O . TYR A 1 89 ? 6.940 1.238 -9.937 1.00 97.25 89 TYR A O 1
ATOM 722 N N . ASP A 1 90 ? 7.140 2.407 -11.858 1.00 96.56 90 ASP A N 1
ATOM 723 C CA . ASP A 1 90 ? 6.868 1.282 -12.744 1.00 96.56 90 ASP A CA 1
ATOM 724 C C . ASP A 1 90 ? 8.063 0.313 -12.777 1.00 96.56 90 ASP A C 1
ATOM 726 O O . ASP A 1 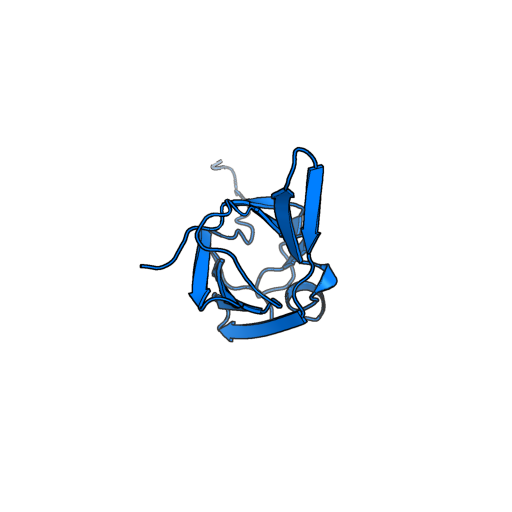90 ? 9.113 0.565 -12.185 1.00 96.56 90 ASP A O 1
ATOM 730 N N . TYR A 1 91 ? 7.904 -0.817 -13.461 1.00 95.94 91 TYR A N 1
ATOM 731 C CA . TYR A 1 91 ? 8.935 -1.848 -13.559 1.00 95.94 91 TYR A CA 1
ATOM 732 C C . TYR A 1 91 ? 10.249 -1.352 -14.183 1.00 95.94 91 TYR A C 1
ATOM 734 O O . TYR A 1 91 ? 11.317 -1.829 -13.804 1.00 95.94 91 TYR A O 1
ATOM 742 N N . SER A 1 92 ? 10.186 -0.392 -15.114 1.00 94.69 92 SER A N 1
ATOM 743 C CA . SER A 1 92 ? 11.381 0.192 -15.741 1.00 94.69 92 SER A CA 1
ATOM 744 C C . SER A 1 92 ? 12.104 1.218 -14.861 1.00 94.69 92 SER A C 1
ATOM 746 O O . SER A 1 92 ? 13.236 1.592 -15.165 1.00 94.69 92 SER A O 1
ATOM 748 N N . GLU A 1 93 ? 11.455 1.670 -13.783 1.00 94.69 93 GLU A N 1
ATOM 749 C CA . GLU A 1 93 ? 11.864 2.794 -12.936 1.00 94.69 93 GLU A CA 1
ATOM 750 C C . GLU A 1 93 ? 11.960 4.149 -13.672 1.00 94.69 93 GLU A C 1
ATOM 752 O O . GLU A 1 93 ? 12.460 5.128 -13.113 1.00 94.69 93 GLU A O 1
ATOM 757 N N . GLU A 1 94 ? 11.444 4.242 -14.903 1.00 90.56 94 GLU A N 1
ATOM 758 C CA . GLU A 1 94 ? 11.402 5.473 -15.702 1.00 90.56 94 GLU A CA 1
ATOM 759 C C . GLU A 1 94 ? 10.166 6.320 -15.369 1.00 90.56 94 GLU A C 1
ATOM 761 O O . GLU A 1 94 ? 10.230 7.555 -15.334 1.00 90.56 94 GLU A O 1
ATOM 766 N N . TYR A 1 95 ? 9.036 5.666 -15.088 1.00 89.75 95 TYR A N 1
ATOM 767 C CA . TYR A 1 95 ? 7.758 6.321 -14.850 1.00 89.75 95 TYR A CA 1
ATOM 768 C C . TYR A 1 95 ? 7.364 6.250 -13.378 1.00 89.75 95 TYR A C 1
ATOM 770 O O . TYR A 1 95 ? 7.451 5.220 -12.712 1.00 89.75 95 TYR A O 1
ATOM 778 N N . LEU A 1 96 ? 6.897 7.387 -12.863 1.00 92.31 96 LEU A N 1
ATOM 779 C CA . LEU A 1 96 ? 6.581 7.565 -11.452 1.00 92.31 96 LEU A CA 1
ATOM 780 C C . LEU A 1 96 ? 5.189 8.169 -11.281 1.00 92.31 96 LEU A C 1
ATOM 782 O O . LEU A 1 96 ? 4.885 9.240 -11.824 1.00 92.31 96 LEU A O 1
ATOM 786 N N . SER A 1 97 ? 4.391 7.527 -10.434 1.00 91.50 97 SER A N 1
ATOM 787 C CA . SER A 1 97 ? 3.226 8.150 -9.814 1.00 91.50 97 SER A CA 1
ATOM 788 C C . SER A 1 97 ? 3.606 8.780 -8.491 1.00 91.50 97 SER A C 1
ATOM 790 O O . SER A 1 97 ? 4.310 8.182 -7.677 1.00 91.50 97 SER A O 1
ATOM 792 N N . VAL A 1 98 ? 3.114 9.993 -8.272 1.00 90.69 98 VAL A N 1
ATOM 793 C CA . VAL A 1 98 ? 3.305 10.736 -7.029 1.00 90.69 98 VAL A CA 1
ATOM 794 C C . VAL A 1 98 ? 1.954 10.947 -6.372 1.00 90.69 98 VAL A C 1
ATOM 796 O O . VAL A 1 98 ? 1.021 11.373 -7.042 1.00 90.69 98 VAL A O 1
ATOM 799 N N . SER A 1 99 ? 1.880 10.664 -5.075 1.00 81.75 99 SER A N 1
ATOM 800 C CA . SER A 1 99 ? 0.776 11.036 -4.189 1.00 81.75 99 SER A CA 1
ATOM 801 C C . SER A 1 99 ? -0.619 10.714 -4.730 1.00 81.75 99 SER A C 1
ATOM 803 O O . SER A 1 99 ? -1.283 11.577 -5.299 1.00 81.75 99 SER A O 1
ATOM 805 N N . SER A 1 100 ? -1.098 9.494 -4.485 1.00 92.31 100 SER A N 1
ATOM 806 C CA . SER A 1 100 ? -2.489 9.119 -4.766 1.00 92.31 100 SER A CA 1
ATOM 807 C C . SER A 1 100 ? -3.174 8.548 -3.529 1.00 92.31 100 SER A C 1
ATOM 809 O O . SER A 1 100 ? -2.513 8.078 -2.602 1.00 92.31 100 SER A O 1
ATOM 811 N N . VAL A 1 101 ? -4.505 8.610 -3.529 1.00 93.56 101 VAL A N 1
ATOM 812 C CA . VAL A 1 101 ? -5.379 8.077 -2.484 1.00 93.56 101 VAL A CA 1
ATOM 813 C C . VAL A 1 101 ? -6.385 7.118 -3.105 1.00 93.56 101 VAL A C 1
ATOM 815 O O . VAL A 1 101 ? -6.988 7.414 -4.134 1.00 93.56 101 VAL A O 1
ATOM 818 N N . THR A 1 102 ? -6.599 5.980 -2.454 1.00 96.25 102 THR A N 1
ATOM 819 C CA . THR A 1 102 ? -7.647 5.024 -2.814 1.00 96.25 102 THR A CA 1
ATOM 820 C C . THR A 1 102 ? -8.422 4.598 -1.575 1.00 96.25 102 THR A C 1
ATOM 822 O O . THR A 1 102 ? -7.866 4.519 -0.480 1.00 96.25 102 THR A O 1
ATOM 825 N N . ASN A 1 103 ? -9.712 4.312 -1.731 1.00 97.56 103 ASN A N 1
ATOM 826 C CA . ASN A 1 103 ? -10.481 3.691 -0.657 1.00 97.56 103 ASN A CA 1
ATOM 827 C C . ASN A 1 103 ? -10.064 2.225 -0.527 1.00 97.56 103 ASN A C 1
ATOM 829 O O . ASN A 1 103 ? -9.832 1.547 -1.530 1.00 97.56 103 ASN A O 1
ATOM 833 N N . VAL A 1 104 ? -9.999 1.736 0.707 1.00 98.06 104 VAL A N 1
ATOM 834 C CA . VAL A 1 104 ? -9.795 0.318 0.986 1.00 98.06 104 VAL A CA 1
ATOM 835 C C . VAL A 1 104 ? -11.161 -0.321 1.156 1.00 98.06 104 VAL A C 1
ATOM 837 O O . VAL A 1 104 ? -11.955 0.105 1.993 1.00 98.06 104 VAL A O 1
ATOM 840 N N . ARG A 1 105 ? -11.443 -1.358 0.372 1.00 97.12 105 ARG A N 1
ATOM 841 C CA . ARG A 1 105 ? -12.673 -2.140 0.523 1.00 97.12 105 ARG A CA 1
ATOM 842 C C . ARG A 1 105 ? -12.427 -3.375 1.379 1.00 97.12 105 ARG A C 1
ATOM 844 O O . ARG A 1 105 ? -11.364 -3.994 1.322 1.00 97.12 105 ARG A O 1
ATOM 851 N N . TRP A 1 106 ? -13.455 -3.791 2.104 1.00 95.62 106 TRP A N 1
ATOM 852 C CA . TRP A 1 106 ? -13.426 -5.056 2.824 1.00 95.62 106 TRP A CA 1
ATOM 853 C C . TRP A 1 106 ? -13.549 -6.243 1.863 1.00 95.62 106 TRP A C 1
ATOM 855 O O . TRP A 1 106 ? -14.453 -6.287 1.021 1.00 95.62 106 TRP A O 1
ATOM 865 N N . GLY A 1 107 ? -12.614 -7.192 1.959 1.00 87.69 107 GLY A N 1
ATOM 866 C CA . GLY A 1 107 ? -12.732 -8.492 1.302 1.00 87.69 107 GLY A CA 1
ATOM 867 C C . GLY A 1 107 ? -13.922 -9.266 1.869 1.00 87.69 107 GLY A C 1
ATOM 868 O O . GLY A 1 107 ? -14.163 -9.228 3.075 1.00 87.69 107 GLY A O 1
ATOM 869 N N . ARG A 1 108 ? -14.687 -9.920 0.992 1.00 74.00 108 ARG A N 1
ATOM 870 C CA . ARG A 1 108 ? -15.769 -10.838 1.373 1.00 74.00 108 ARG A CA 1
ATOM 871 C C . ARG A 1 108 ? -15.258 -12.266 1.415 1.00 74.00 108 ARG A C 1
ATOM 873 O O 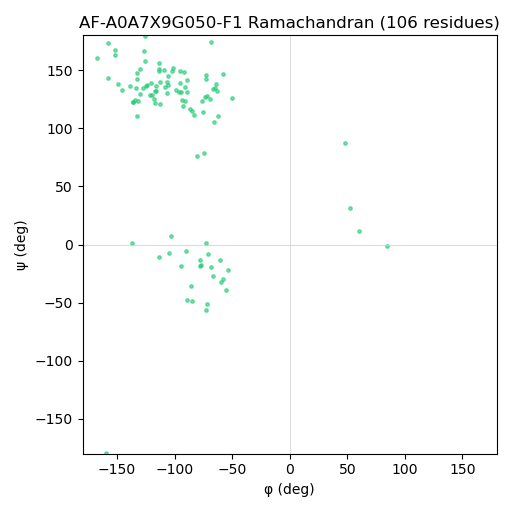. ARG A 1 108 ? -14.421 -12.585 0.540 1.00 74.00 108 ARG A O 1
#

pLDDT: mean 94.18, std 9.76, range [45.5, 98.81]

Sequence (108 aa):
PKSNDIIKPEIIDAVTISRDSIKLLFNMEIAFNQTNINVANYILEYAENGETVRKVPIGISYIDPLTLILRFDELDPSTDYKLLFNKVYDYSEEYLSVSSVTNVRWGR

Mean predicted aligned error: 3.89 Å

Secondary structure (DSSP, 8-state):
----------EEEEEEEETTEEEEEESS-B--STTTT-GGGEEEEEEETTEEEEE--SEEEEEETTEEEEE-S---TTS-E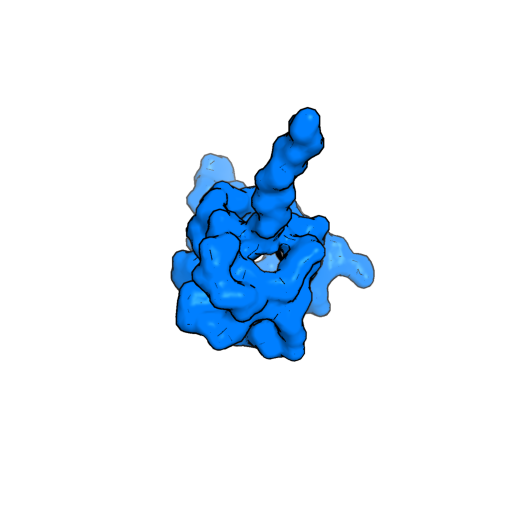EEEEEEEEBTTSS-EEEEEEEEEBPP-

Nearest PDB structures (foldseek):
  4uj6-assembly1_A  TM=8.710E-01  e=1.332E-04  Geobacillus stearothermophilus
  2ra1-assembly1_A  TM=8.605E-01  e=3.412E-04  Geobacillus stearothermophilus
  7y6e-assembly7_G  TM=4.763E-01  e=3.213E-01  Chelicerata
  7y6e-assembly1_A  TM=4.625E-01  e=9.139E-01  Chelicerata
  5yly-assembly1_A  TM=3.076E-01  e=1.392E-01  Ulva prolifera

Foldseek 3Di:
DPPPPPDAWDFPAWEDPDFWKIKTFIPAFFAPDPQQFPQVQKWKWWDDPNDIDIDTFPGWDDPGRGMIMGGGDGHDPVTWIKMWGAWTAHHVSPHIDGIDIDTYYYDD

Solvent-accessible surface area (backbone atoms only — not comparable to full-atom values): 6076 Å² total; per-residue (Å²): 132,82,79,83,73,80,82,57,40,40,81,76,42,37,32,34,81,53,58,32,31,34,38,38,34,38,78,42,48,34,37,99,42,74,59,60,59,34,37,88,33,34,38,42,35,34,76,54,98,88,40,82,47,79,43,58,39,82,40,61,44,81,77,50,51,42,32,41,36,40,29,48,90,72,58,60,92,90,60,70,39,35,40,34,37,51,53,34,41,18,58,85,64,81,41,67,28,66,63,55,77,44,67,46,43,81,58,129